Protein AF-A0A4R6DNV4-F1 (afdb_monomer)

pLDDT: mean 79.73, std 6.79, range [51.62, 88.38]

Sequence (79 aa):
MSHKRWFILFAYLIAASIMGMIILALAAFIFSRLFLLIFQGIPLALPFNDLIRYLKAASLAGTVIGCGCWYIYYRHYRK

Radius of gyration: 17.48 Å; Cα contacts (8 Å, |Δi|>4): 43; chains: 1; bounding box: 42×14×51 Å

Structure (mmCIF, N/CA/C/O backbone):
data_AF-A0A4R6DNV4-F1
#
_entry.id   AF-A0A4R6DNV4-F1
#
loop_
_atom_site.group_PDB
_atom_site.id
_atom_site.type_symbol
_atom_site.label_atom_id
_atom_site.label_alt_id
_atom_site.label_comp_id
_atom_site.label_asym_id
_atom_site.label_entity_id
_atom_site.label_seq_id
_atom_site.pdbx_PDB_ins_code
_atom_site.Cartn_x
_atom_site.Cartn_y
_atom_site.Cartn_z
_atom_site.occupancy
_atom_site.B_iso_or_equiv
_atom_site.auth_seq_id
_atom_site.auth_comp_id
_atom_site.auth_asym_id
_atom_site.auth_atom_id
_atom_sit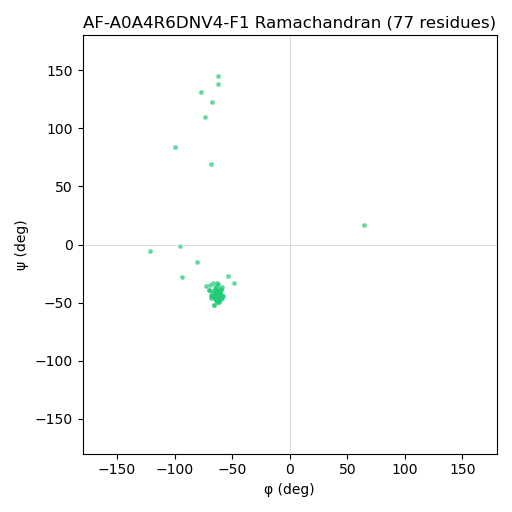e.pdbx_PDB_model_num
ATOM 1 N N . MET A 1 1 ? 12.846 0.173 -25.898 1.00 54.03 1 MET A N 1
ATOM 2 C CA . MET A 1 1 ? 13.201 0.679 -24.548 1.00 54.03 1 MET A CA 1
ATOM 3 C C . MET A 1 1 ? 14.471 -0.016 -24.072 1.00 54.03 1 MET A C 1
ATOM 5 O O . MET A 1 1 ? 14.583 -1.212 -24.283 1.00 54.03 1 MET A O 1
ATOM 9 N N . SER A 1 2 ? 15.411 0.693 -23.437 1.00 69.88 2 SER A N 1
ATOM 10 C CA . SER A 1 2 ? 16.561 0.044 -22.778 1.00 69.88 2 SER A CA 1
ATOM 11 C C . SER A 1 2 ? 16.078 -0.871 -21.645 1.00 69.88 2 SER A C 1
ATOM 13 O O . SER A 1 2 ? 15.206 -0.466 -20.872 1.00 69.88 2 SER A O 1
ATOM 15 N N . HIS A 1 3 ? 16.667 -2.068 -21.517 1.00 69.44 3 HIS A N 1
ATOM 16 C CA . HIS A 1 3 ? 16.350 -3.052 -20.469 1.00 69.44 3 HIS A CA 1
ATOM 17 C C . HIS A 1 3 ? 16.319 -2.446 -19.056 1.00 69.44 3 HIS A C 1
ATOM 19 O O . HIS A 1 3 ? 15.489 -2.834 -18.236 1.00 69.44 3 HIS A O 1
ATOM 25 N N . LYS A 1 4 ? 17.168 -1.443 -18.789 1.00 74.44 4 LYS A N 1
ATOM 26 C CA . LYS A 1 4 ? 17.244 -0.755 -17.490 1.00 74.44 4 LYS A CA 1
ATOM 27 C C . LYS A 1 4 ? 15.983 0.064 -17.183 1.00 74.44 4 LYS A C 1
ATOM 29 O O . LYS A 1 4 ? 15.449 -0.023 -16.085 1.00 74.44 4 LYS A O 1
ATOM 34 N N . ARG A 1 5 ? 15.468 0.822 -18.162 1.00 75.50 5 ARG A N 1
ATOM 35 C CA . ARG A 1 5 ? 14.225 1.610 -18.006 1.00 75.50 5 ARG A CA 1
ATOM 36 C C . ARG A 1 5 ? 13.003 0.716 -17.832 1.00 75.50 5 ARG A C 1
ATOM 38 O O . ARG A 1 5 ? 12.087 1.079 -17.105 1.00 75.50 5 ARG A O 1
ATOM 45 N N . TRP A 1 6 ? 13.014 -0.450 -18.471 1.00 75.25 6 TRP A N 1
ATOM 46 C CA . TRP A 1 6 ? 11.949 -1.434 -18.338 1.00 75.25 6 TRP A CA 1
ATOM 47 C C . TRP A 1 6 ? 11.897 -1.984 -16.903 1.00 75.25 6 TRP A C 1
ATOM 49 O O . TRP A 1 6 ? 10.885 -1.838 -16.235 1.00 75.25 6 TRP A O 1
ATOM 59 N N . PHE A 1 7 ? 13.009 -2.464 -16.343 1.00 76.31 7 PHE A N 1
ATOM 60 C CA . PHE A 1 7 ? 13.019 -2.936 -14.948 1.00 76.31 7 PHE A CA 1
ATOM 61 C C . PHE A 1 7 ? 12.599 -1.873 -13.918 1.00 76.31 7 PHE A C 1
ATOM 63 O O . PHE A 1 7 ? 11.902 -2.191 -12.956 1.00 76.31 7 PHE A O 1
ATOM 70 N N . ILE A 1 8 ? 12.971 -0.608 -14.132 1.00 83.75 8 ILE A N 1
ATOM 71 C CA . ILE A 1 8 ? 12.571 0.497 -13.247 1.00 83.75 8 ILE A CA 1
ATOM 72 C C . ILE A 1 8 ? 11.055 0.721 -13.290 1.00 83.75 8 ILE A C 1
ATOM 74 O O . ILE A 1 8 ? 10.433 0.874 -12.241 1.00 83.75 8 ILE A O 1
ATOM 78 N N . LEU A 1 9 ? 10.445 0.690 -14.480 1.00 81.44 9 LEU A N 1
ATOM 79 C CA . LEU A 1 9 ? 8.989 0.790 -14.619 1.00 81.44 9 LEU A CA 1
ATOM 80 C C . LEU A 1 9 ? 8.275 -0.376 -13.925 1.00 81.44 9 LEU A C 1
ATOM 82 O O . LEU A 1 9 ? 7.212 -0.166 -13.348 1.00 81.44 9 LEU A O 1
ATOM 86 N N . PHE A 1 10 ? 8.864 -1.577 -13.924 1.00 79.56 10 PHE A N 1
ATOM 87 C CA . PHE A 1 10 ? 8.282 -2.740 -13.244 1.00 79.56 10 PHE A CA 1
ATOM 88 C C . PHE A 1 10 ? 8.242 -2.557 -11.744 1.00 79.56 10 PHE A C 1
ATOM 90 O O . PHE A 1 10 ? 7.192 -2.700 -11.120 1.00 79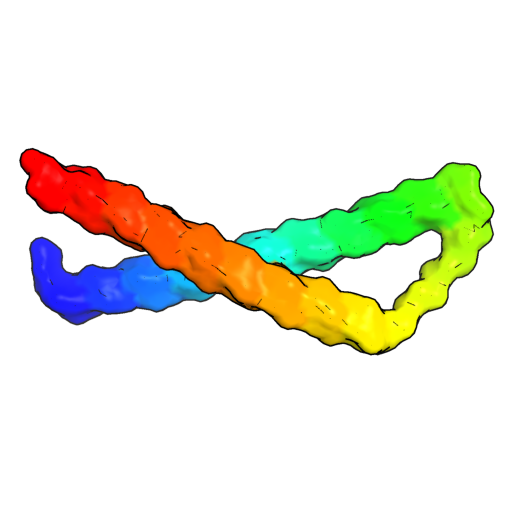.56 10 PHE A O 1
ATOM 97 N N . ALA A 1 11 ? 9.397 -2.206 -11.183 1.00 81.81 11 ALA A N 1
ATOM 98 C CA . ALA A 1 11 ? 9.538 -1.971 -9.761 1.00 81.81 11 ALA A CA 1
ATOM 99 C C . ALA A 1 11 ? 8.621 -0.829 -9.310 1.00 81.81 11 ALA A C 1
ATOM 101 O O . ALA A 1 11 ? 7.960 -0.952 -8.283 1.00 81.81 11 ALA A O 1
ATOM 102 N N . TYR A 1 12 ? 8.520 0.241 -10.105 1.00 84.56 12 TYR A N 1
ATOM 103 C CA . TYR A 1 12 ? 7.621 1.355 -9.820 1.00 84.56 12 TYR A CA 1
ATOM 104 C C . TYR A 1 12 ? 6.149 0.927 -9.827 1.00 84.56 12 TYR A C 1
ATOM 106 O O . TYR A 1 12 ? 5.411 1.260 -8.904 1.00 84.56 12 TYR A O 1
ATOM 114 N N . LEU A 1 13 ? 5.725 0.150 -10.828 1.00 83.38 13 LEU A N 1
ATOM 115 C CA . LEU A 1 13 ? 4.340 -0.303 -10.947 1.00 83.38 13 LEU A CA 1
ATOM 116 C C . LEU A 1 13 ? 3.948 -1.252 -9.806 1.00 83.38 13 LEU A C 1
ATOM 118 O O . LEU A 1 13 ? 2.864 -1.110 -9.247 1.00 83.38 13 LEU A O 1
ATOM 122 N N . IL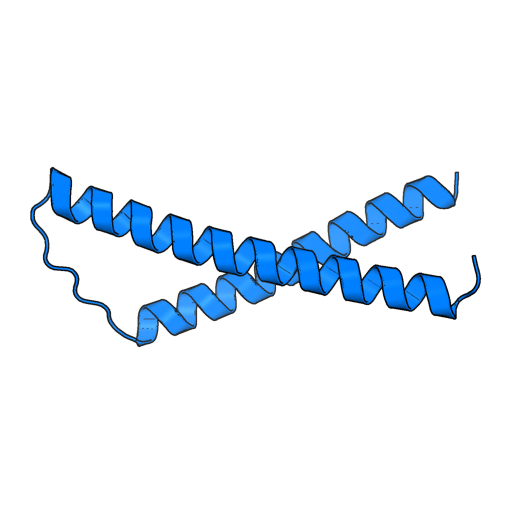E A 1 14 ? 4.845 -2.168 -9.427 1.00 83.56 14 ILE A N 1
ATOM 123 C CA . ILE A 1 14 ? 4.654 -3.063 -8.279 1.00 83.56 14 ILE A CA 1
ATOM 124 C C . ILE A 1 14 ? 4.617 -2.272 -6.970 1.00 83.56 14 ILE A C 1
ATOM 126 O O . ILE A 1 14 ? 3.752 -2.507 -6.130 1.00 83.56 14 ILE A O 1
ATOM 130 N N . ALA A 1 15 ? 5.538 -1.330 -6.772 1.00 82.31 15 ALA A N 1
ATOM 131 C CA . ALA A 1 15 ? 5.558 -0.520 -5.560 1.00 82.31 15 ALA A CA 1
ATOM 132 C C . ALA A 1 15 ? 4.276 0.318 -5.436 1.00 82.31 15 ALA A C 1
ATOM 134 O O . ALA A 1 15 ? 3.660 0.349 -4.371 1.00 82.31 15 ALA A O 1
ATOM 135 N N . ALA A 1 16 ? 3.828 0.933 -6.534 1.00 85.44 16 ALA A N 1
A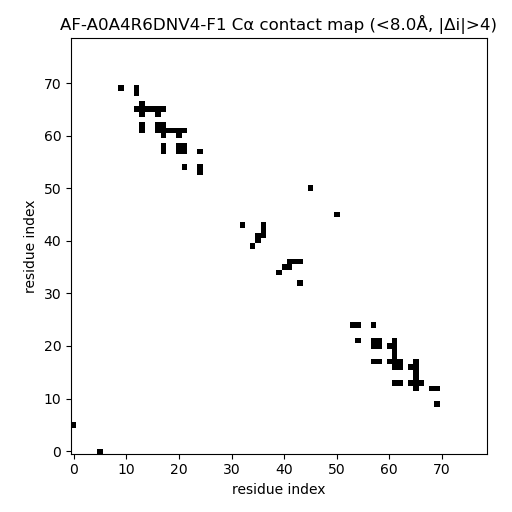TOM 136 C CA . ALA A 1 16 ? 2.589 1.699 -6.578 1.00 85.44 16 ALA A CA 1
ATOM 137 C C . ALA A 1 16 ? 1.352 0.821 -6.321 1.00 85.44 16 ALA A C 1
ATOM 139 O O . ALA A 1 16 ? 0.473 1.224 -5.559 1.00 85.44 16 ALA A O 1
ATOM 140 N N . SER A 1 17 ? 1.286 -0.388 -6.893 1.00 79.94 17 SER A N 1
ATOM 141 C CA . SER A 1 17 ? 0.157 -1.301 -6.673 1.00 79.94 17 SER A CA 1
ATOM 142 C C . SER A 1 17 ? 0.114 -1.837 -5.243 1.00 79.94 17 SER A C 1
ATOM 144 O O . SER A 1 17 ? -0.963 -1.908 -4.652 1.00 79.94 17 SER A O 1
ATOM 146 N N . ILE A 1 18 ? 1.268 -2.163 -4.654 1.00 81.69 18 ILE A N 1
ATOM 147 C CA . ILE A 1 18 ? 1.365 -2.573 -3.249 1.00 81.69 18 ILE A CA 1
ATOM 148 C C . ILE A 1 18 ? 0.908 -1.432 -2.338 1.00 81.69 18 ILE A C 1
ATOM 150 O O . ILE A 1 18 ? 0.041 -1.647 -1.494 1.00 81.69 18 ILE A O 1
ATOM 154 N N . MET A 1 19 ? 1.424 -0.217 -2.537 1.00 84.31 19 MET A N 1
ATOM 155 C CA . MET A 1 19 ? 1.014 0.953 -1.752 1.00 84.31 19 MET A CA 1
ATOM 156 C C . MET A 1 19 ? -0.488 1.227 -1.886 1.00 84.31 19 MET A C 1
ATOM 158 O O . MET A 1 19 ? -1.162 1.441 -0.879 1.00 84.31 19 MET A O 1
ATOM 162 N N . GLY A 1 20 ? -1.036 1.143 -3.101 1.00 86.44 20 GLY A N 1
ATOM 163 C CA . GLY A 1 20 ? -2.470 1.304 -3.349 1.00 86.44 20 GLY A CA 1
ATOM 164 C C . GLY A 1 20 ? -3.320 0.270 -2.609 1.00 86.44 20 GLY A C 1
ATOM 165 O O . GLY A 1 20 ? -4.306 0.631 -1.970 1.00 86.44 20 GLY A O 1
ATOM 166 N N . MET A 1 21 ? -2.911 -1.000 -2.621 1.00 82.62 21 MET A N 1
ATOM 167 C CA . MET A 1 21 ? -3.627 -2.065 -1.911 1.00 82.62 21 MET A CA 1
ATOM 168 C C . MET A 1 21 ? -3.518 -1.948 -0.393 1.00 82.62 21 MET A C 1
ATOM 170 O O . MET A 1 21 ? -4.488 -2.243 0.302 1.00 82.62 21 MET A O 1
ATOM 174 N N . ILE A 1 22 ? -2.383 -1.481 0.133 1.00 82.50 22 ILE A N 1
ATOM 175 C CA . ILE A 1 22 ? -2.230 -1.196 1.566 1.00 82.50 22 ILE A CA 1
ATOM 176 C C . ILE A 1 22 ? -3.182 -0.071 1.985 1.00 82.50 22 ILE A C 1
ATOM 178 O O . ILE A 1 22 ? -3.899 -0.225 2.973 1.00 82.50 22 ILE A O 1
ATOM 182 N N . ILE A 1 23 ? -3.233 1.030 1.226 1.00 88.38 23 ILE A N 1
ATOM 183 C CA . ILE A 1 23 ? -4.142 2.154 1.500 1.00 88.38 23 ILE A CA 1
ATOM 184 C C . ILE A 1 23 ? -5.599 1.693 1.424 1.00 88.38 23 ILE A C 1
ATOM 186 O O . ILE A 1 23 ? -6.381 2.003 2.320 1.00 88.38 23 ILE A O 1
ATOM 190 N N . LEU A 1 24 ? -5.960 0.919 0.397 1.00 86.75 24 LEU A N 1
ATOM 191 C CA . LEU A 1 24 ? -7.311 0.386 0.234 1.00 86.75 24 LEU A CA 1
ATOM 192 C C . LEU A 1 24 ? -7.695 -0.546 1.389 1.00 86.75 24 LEU A C 1
ATOM 194 O O . LEU A 1 24 ? -8.806 -0.452 1.904 1.00 86.75 24 LEU A O 1
ATOM 198 N N . ALA A 1 25 ? -6.782 -1.415 1.824 1.00 82.06 25 ALA A N 1
ATOM 199 C CA . ALA A 1 25 ? -7.007 -2.300 2.962 1.00 82.06 25 ALA A CA 1
ATOM 200 C C . ALA A 1 25 ? -7.185 -1.510 4.266 1.00 82.06 25 ALA A C 1
ATOM 202 O O . ALA A 1 25 ? -8.102 -1.806 5.031 1.00 82.06 25 ALA A O 1
ATOM 203 N N . LEU A 1 26 ? -6.367 -0.475 4.499 1.00 84.38 26 LEU A N 1
ATOM 204 C CA . LEU A 1 26 ? -6.532 0.423 5.645 1.00 84.38 26 LEU A CA 1
ATOM 205 C C . LEU A 1 26 ? -7.880 1.148 5.594 1.00 84.38 26 LEU A C 1
ATOM 207 O O . LEU A 1 26 ? -8.591 1.192 6.594 1.00 84.38 26 LEU A O 1
ATOM 211 N N . ALA A 1 27 ? -8.247 1.681 4.429 1.00 87.31 27 ALA A N 1
ATOM 212 C CA . ALA A 1 27 ? -9.513 2.368 4.232 1.00 87.31 27 ALA A CA 1
ATOM 213 C C . ALA A 1 27 ? -10.692 1.421 4.488 1.00 87.31 27 ALA A C 1
ATOM 215 O O . ALA A 1 27 ? -11.561 1.745 5.290 1.00 87.31 27 ALA A O 1
ATOM 216 N N . ALA A 1 28 ? -10.701 0.227 3.891 1.00 85.38 28 ALA A N 1
ATOM 217 C CA . ALA A 1 28 ? -11.740 -0.780 4.110 1.00 85.38 28 ALA A CA 1
ATOM 218 C C . ALA A 1 28 ? -11.831 -1.212 5.583 1.00 85.38 28 ALA A C 1
ATOM 220 O O . ALA A 1 28 ? -12.926 -1.397 6.121 1.00 85.38 28 ALA A O 1
ATOM 221 N N . PHE A 1 29 ? -10.692 -1.326 6.266 1.00 81.81 29 PHE A N 1
ATOM 222 C CA . PHE A 1 29 ? -10.652 -1.619 7.692 1.00 81.81 29 PHE A CA 1
ATOM 223 C C . PHE A 1 29 ? -11.265 -0.482 8.526 1.00 81.81 29 PHE A C 1
ATOM 225 O O . PHE A 1 29 ? -12.092 -0.740 9.400 1.00 81.81 29 PHE A O 1
ATOM 232 N N . ILE A 1 30 ? -10.940 0.778 8.225 1.00 84.38 30 ILE A N 1
ATOM 233 C CA . ILE A 1 30 ? -11.532 1.941 8.901 1.00 84.38 30 ILE A CA 1
ATOM 234 C C . ILE A 1 30 ? -13.035 2.015 8.615 1.00 84.38 30 ILE A C 1
ATOM 236 O O . ILE A 1 30 ? -13.818 2.136 9.551 1.00 84.38 30 ILE A O 1
ATOM 240 N N . PHE A 1 31 ? -13.452 1.882 7.353 1.00 86.00 31 PHE A N 1
ATOM 241 C CA . PHE A 1 31 ? -14.858 1.940 6.946 1.00 86.00 31 PHE A CA 1
ATOM 242 C C . PHE A 1 31 ? -15.697 0.837 7.588 1.00 86.00 31 PHE A C 1
ATOM 244 O O . PHE A 1 31 ? -16.768 1.123 8.118 1.00 86.00 31 PHE A O 1
ATOM 2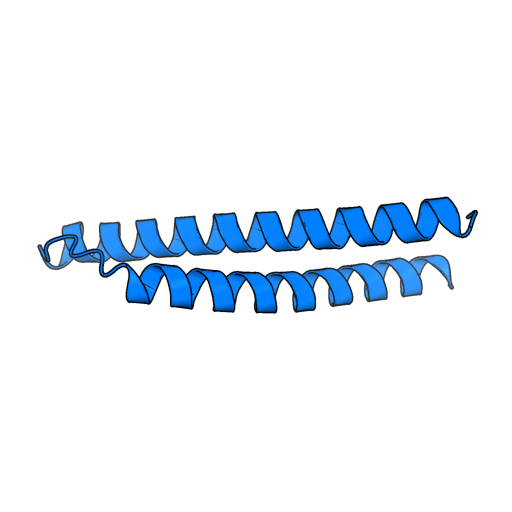51 N N . SER A 1 32 ? -15.214 -0.408 7.591 1.00 82.62 32 SER A N 1
ATOM 252 C CA . SER A 1 32 ? -15.928 -1.517 8.238 1.00 82.62 32 SER A CA 1
ATOM 253 C C . SER A 1 32 ? -16.100 -1.279 9.738 1.00 82.62 32 SER A C 1
ATOM 255 O O . SER A 1 32 ? -17.183 -1.498 10.275 1.00 82.62 32 SER A O 1
ATOM 257 N N . ARG A 1 33 ? -15.077 -0.757 10.421 1.00 78.88 33 ARG A N 1
ATOM 258 C CA . ARG A 1 33 ? -15.163 -0.422 11.849 1.00 78.88 33 ARG A CA 1
ATOM 259 C C . ARG A 1 33 ? -16.063 0.776 12.122 1.00 78.88 33 ARG A C 1
ATOM 261 O O . ARG A 1 33 ? -16.822 0.730 13.084 1.00 78.88 33 ARG A O 1
ATOM 268 N N . LEU A 1 34 ? -16.021 1.806 11.280 1.00 84.12 34 LEU A N 1
ATOM 269 C CA . LEU A 1 34 ? -16.917 2.959 11.375 1.00 84.12 34 LEU A CA 1
ATOM 270 C C . LEU A 1 34 ? -18.375 2.511 11.228 1.00 84.12 34 LEU A C 1
ATOM 272 O O . LEU A 1 34 ? -19.228 2.911 12.011 1.00 84.12 34 LEU A O 1
ATOM 276 N N . PHE A 1 35 ? -18.640 1.620 10.272 1.00 84.69 35 PHE A N 1
ATOM 277 C CA . PHE A 1 35 ? -19.954 1.026 10.064 1.00 84.69 35 PHE A CA 1
ATOM 278 C C . PHE A 1 35 ? -20.416 0.228 11.292 1.00 84.69 35 PHE A C 1
ATOM 280 O O . PHE A 1 35 ? -21.513 0.453 11.794 1.00 84.69 35 PHE A O 1
ATOM 287 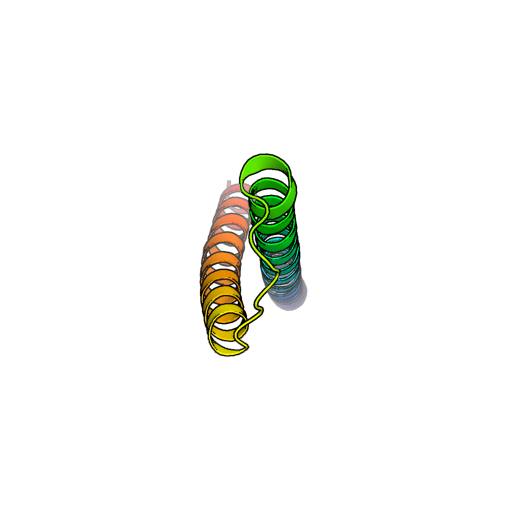N N . LEU A 1 36 ? -19.567 -0.647 11.838 1.00 81.81 36 LEU A N 1
ATOM 288 C CA . LEU A 1 36 ? -19.891 -1.427 13.040 1.00 81.81 36 LEU A CA 1
ATOM 289 C C . LEU A 1 36 ? -20.108 -0.541 14.278 1.00 81.81 36 LEU A C 1
ATOM 291 O O . LEU A 1 36 ? -20.985 -0.828 15.091 1.00 81.81 36 LEU A O 1
ATOM 295 N N . LEU A 1 37 ? -19.356 0.551 14.414 1.00 81.19 37 LEU A N 1
ATOM 296 C CA . LEU A 1 37 ? -19.530 1.500 15.511 1.00 81.19 37 LEU A CA 1
ATOM 297 C C . LEU A 1 37 ? -20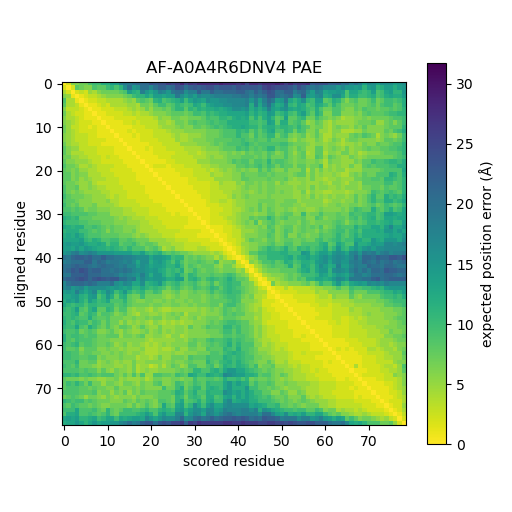.860 2.259 15.392 1.00 81.19 37 LEU A C 1
ATOM 299 O O . LEU A 1 37 ? -21.595 2.344 16.371 1.00 81.19 37 LEU A O 1
ATOM 303 N N . ILE A 1 38 ? -21.189 2.764 14.199 1.00 84.25 38 ILE A N 1
ATOM 304 C CA . ILE A 1 38 ? -22.414 3.542 13.955 1.00 84.25 38 ILE A CA 1
ATOM 305 C C . ILE A 1 38 ? -23.668 2.666 14.083 1.00 84.25 38 ILE 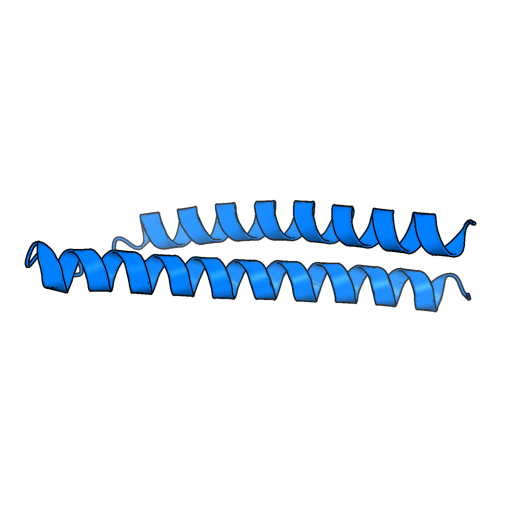A C 1
ATOM 307 O O . ILE A 1 38 ? -24.649 3.093 14.686 1.00 84.25 38 ILE A O 1
ATOM 311 N N . PHE A 1 39 ? -23.650 1.452 13.525 1.00 85.06 39 PHE A N 1
ATOM 312 C CA . PHE A 1 39 ? -24.845 0.605 13.438 1.00 85.06 39 PHE A CA 1
ATOM 313 C C . PHE A 1 39 ? -24.999 -0.391 14.591 1.00 85.06 39 PHE A C 1
ATOM 315 O O . PHE A 1 39 ? -26.123 -0.778 14.896 1.00 85.06 39 PHE A O 1
ATOM 322 N N . GLN A 1 40 ? -23.905 -0.835 15.219 1.00 80.31 40 GLN A N 1
ATOM 323 C CA . GLN A 1 40 ? -23.947 -1.872 16.259 1.00 80.31 40 GLN A CA 1
ATOM 324 C C . GLN A 1 40 ? -23.377 -1.415 17.611 1.00 80.31 40 GLN A C 1
ATOM 326 O O . GLN A 1 40 ? -23.467 -2.168 18.578 1.00 80.31 40 GLN A O 1
ATOM 331 N N . GLY A 1 41 ? -22.797 -0.210 17.712 1.00 76.44 41 GLY A N 1
ATOM 332 C CA . GLY A 1 41 ? -22.251 0.321 18.969 1.00 76.44 41 GLY A CA 1
ATOM 333 C C . GLY A 1 41 ? -21.066 -0.477 19.532 1.00 76.44 41 GLY A C 1
ATOM 334 O O . GLY A 1 41 ? -20.744 -0.360 20.712 1.00 76.44 41 GLY A O 1
ATOM 335 N N . ILE A 1 42 ? -20.428 -1.320 18.712 1.00 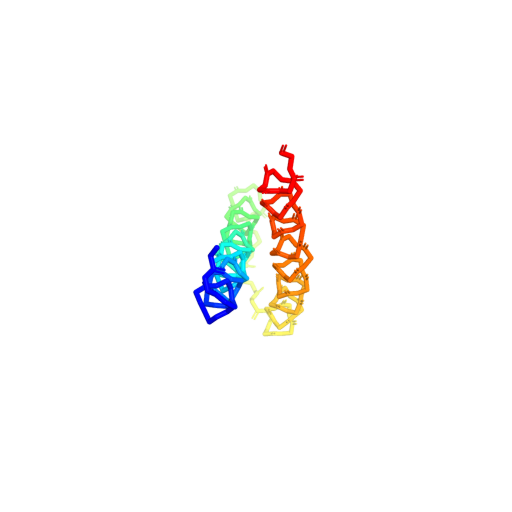74.81 42 ILE A N 1
ATOM 336 C CA . ILE A 1 42 ? -19.368 -2.233 19.153 1.00 74.81 42 ILE A CA 1
ATOM 337 C C . ILE A 1 42 ? -18.062 -1.442 19.333 1.00 74.81 42 ILE A C 1
ATOM 339 O O . ILE A 1 42 ? -17.664 -0.710 18.420 1.00 74.81 42 ILE A O 1
ATOM 343 N N . PRO A 1 43 ? -17.348 -1.598 20.465 1.00 68.62 43 PRO A N 1
ATOM 344 C CA . PRO A 1 43 ? -16.088 -0.902 20.693 1.00 68.62 43 PRO A CA 1
ATOM 345 C C . PRO A 1 43 ? -15.015 -1.301 19.668 1.00 68.62 43 PRO A C 1
ATOM 347 O O . PRO A 1 43 ? -14.914 -2.461 19.256 1.00 68.62 43 PRO A O 1
ATOM 350 N N . LEU A 1 44 ? -14.170 -0.333 19.288 1.00 65.06 44 LEU A N 1
ATOM 351 C CA . LEU A 1 44 ? -12.995 -0.524 18.427 1.00 65.06 44 LEU A CA 1
ATOM 352 C C . LEU A 1 44 ? -11.907 -1.344 19.152 1.00 65.06 44 LEU A C 1
ATOM 354 O O . LEU A 1 44 ? -10.838 -0.849 19.497 1.00 65.06 44 LEU A O 1
ATOM 358 N N . ALA A 1 45 ? -12.159 -2.629 19.388 1.00 67.25 45 ALA A N 1
ATOM 359 C CA . ALA A 1 45 ? -11.113 -3.556 19.790 1.00 67.25 45 ALA A CA 1
ATOM 360 C C . ALA A 1 45 ? -10.235 -3.845 18.563 1.00 67.25 45 ALA A C 1
ATOM 362 O O . ALA A 1 45 ? -10.687 -4.483 17.607 1.00 67.25 45 ALA A O 1
ATOM 363 N N . LEU A 1 46 ? -9.002 -3.334 18.580 1.00 66.12 46 LEU A N 1
ATOM 364 C CA . LEU A 1 46 ? -7.984 -3.505 17.542 1.00 66.12 46 LEU A CA 1
ATOM 365 C C . LEU A 1 46 ? -6.988 -4.597 17.963 1.00 66.12 46 LEU A C 1
ATOM 367 O O . LEU A 1 46 ? -5.932 -4.281 18.516 1.00 66.12 46 LEU A O 1
ATOM 371 N N . PRO A 1 47 ? -7.278 -5.889 17.729 1.00 76.94 47 PRO A N 1
ATOM 372 C CA . PRO A 1 47 ? -6.274 -6.914 17.935 1.00 76.94 47 PRO A CA 1
ATOM 373 C C . PRO A 1 47 ? -5.174 -6.735 16.886 1.00 76.94 47 PRO A C 1
ATOM 375 O O . PRO A 1 47 ? -5.410 -6.787 15.678 1.00 76.94 47 PRO A O 1
ATOM 378 N N . PHE A 1 48 ? -3.942 -6.561 17.357 1.00 75.69 48 PHE A N 1
ATOM 379 C CA . PHE A 1 48 ? -2.748 -6.418 16.515 1.00 75.69 48 PHE A CA 1
ATOM 380 C C . PHE A 1 48 ? -2.592 -7.579 15.510 1.00 75.69 48 PHE A C 1
ATOM 382 O O . PHE A 1 48 ? -2.054 -7.417 14.416 1.00 75.69 48 PHE A O 1
ATOM 389 N N . ASN A 1 49 ? -3.127 -8.749 15.866 1.00 79.50 49 ASN A N 1
ATOM 390 C CA . ASN A 1 49 ? -3.125 -9.948 15.038 1.00 79.50 49 ASN A CA 1
ATOM 391 C C . ASN A 1 49 ? -3.947 -9.794 13.743 1.00 79.50 49 ASN A C 1
ATOM 393 O O . ASN A 1 49 ? -3.528 -10.271 12.687 1.00 79.50 49 ASN A O 1
ATOM 397 N N . ASP A 1 50 ? -5.078 -9.080 13.792 1.00 78.25 50 ASP A N 1
ATOM 398 C CA . ASP A 1 50 ? -5.885 -8.818 12.595 1.00 78.25 50 ASP A CA 1
ATOM 399 C C . ASP A 1 50 ? -5.167 -7.849 11.657 1.00 78.25 50 ASP A C 1
ATOM 401 O O . ASP A 1 50 ? -5.155 -8.062 10.445 1.00 78.25 50 ASP A O 1
ATOM 405 N N . LEU A 1 51 ? -4.491 -6.832 12.202 1.00 77.75 51 LEU A N 1
ATOM 406 C CA . LEU A 1 51 ? -3.720 -5.872 11.408 1.00 77.75 51 LEU A CA 1
ATOM 407 C C . LEU A 1 51 ? -2.626 -6.572 10.588 1.00 77.75 51 LEU A C 1
ATOM 409 O O . LEU A 1 51 ? -2.503 -6.341 9.385 1.00 77.75 51 LEU A O 1
ATOM 413 N N . ILE A 1 52 ? -1.871 -7.480 11.216 1.00 82.00 52 ILE A N 1
ATOM 414 C CA . ILE A 1 52 ? -0.821 -8.263 10.544 1.00 82.00 52 ILE A CA 1
ATOM 415 C C . ILE A 1 52 ? -1.419 -9.147 9.444 1.00 82.00 52 ILE A C 1
ATOM 417 O O . ILE A 1 52 ? -0.844 -9.276 8.359 1.00 82.00 52 ILE A O 1
ATOM 421 N N . ARG A 1 53 ? -2.583 -9.751 9.702 1.00 82.88 53 ARG A N 1
ATOM 422 C CA . ARG A 1 53 ? -3.286 -10.588 8.725 1.00 82.88 53 ARG A CA 1
ATOM 423 C C . ARG A 1 53 ? -3.743 -9.776 7.510 1.00 82.88 53 ARG A C 1
ATOM 425 O O . ARG A 1 53 ? -3.509 -10.214 6.383 1.00 82.88 53 ARG A O 1
ATOM 432 N N . TYR A 1 54 ? -4.325 -8.594 7.716 1.00 80.56 54 TYR A N 1
ATOM 433 C CA . TYR A 1 54 ? -4.707 -7.698 6.620 1.00 80.56 54 TYR A CA 1
ATOM 434 C C . TYR A 1 54 ? -3.492 -7.194 5.842 1.00 80.56 54 TYR A C 1
ATOM 436 O O . TYR A 1 54 ? -3.537 -7.154 4.616 1.00 80.56 54 TYR A O 1
ATOM 444 N N . LEU A 1 55 ? -2.384 -6.893 6.522 1.00 82.00 55 LEU A N 1
ATOM 445 C CA . LEU A 1 55 ? -1.157 -6.441 5.869 1.00 82.00 55 LEU A CA 1
ATOM 446 C C . LEU A 1 55 ? -0.556 -7.525 4.959 1.00 82.00 55 LEU A C 1
ATOM 448 O O . LEU A 1 55 ? -0.168 -7.232 3.828 1.00 82.00 55 LEU A O 1
ATOM 452 N N . LYS A 1 56 ? -0.537 -8.787 5.412 1.00 84.38 56 LYS A N 1
ATOM 453 C CA . LYS A 1 56 ? -0.112 -9.934 4.587 1.00 84.38 56 LYS A CA 1
ATOM 454 C C . LYS A 1 56 ? -1.039 -10.168 3.392 1.00 84.38 56 LYS A C 1
ATOM 456 O O . LYS A 1 56 ? -0.566 -10.466 2.299 1.00 84.38 56 LYS A O 1
ATOM 461 N N . ALA A 1 57 ? -2.350 -10.039 3.586 1.00 83.56 57 ALA A N 1
ATOM 462 C CA . ALA A 1 57 ? -3.313 -10.183 2.497 1.00 83.56 57 ALA A CA 1
ATOM 463 C C . ALA A 1 57 ? -3.158 -9.059 1.455 1.00 83.56 57 ALA A C 1
ATOM 465 O O . ALA A 1 57 ? -3.136 -9.326 0.253 1.00 83.56 57 ALA A O 1
ATOM 466 N N . ALA A 1 58 ? -2.991 -7.816 1.911 1.00 80.06 58 ALA A N 1
ATOM 467 C CA . ALA A 1 58 ? -2.812 -6.651 1.052 1.00 80.06 58 ALA A CA 1
ATOM 468 C C . ALA A 1 58 ? -1.504 -6.712 0.252 1.00 80.06 58 ALA A C 1
ATOM 470 O O . ALA A 1 58 ? -1.503 -6.361 -0.927 1.00 80.06 58 ALA A O 1
ATOM 471 N N . SER A 1 59 ? -0.408 -7.195 0.850 1.00 80.50 59 SER A N 1
ATOM 472 C CA . SER A 1 59 ? 0.865 -7.335 0.135 1.00 80.50 59 SER A CA 1
ATOM 473 C C . SER A 1 59 ? 0.779 -8.373 -0.986 1.00 80.50 59 SER A C 1
ATOM 475 O O . SER A 1 59 ? 1.156 -8.067 -2.117 1.00 80.50 59 SER A O 1
ATOM 477 N N . LEU A 1 60 ? 0.199 -9.551 -0.713 1.00 85.81 60 LEU A N 1
ATOM 478 C CA . LEU A 1 60 ? -0.026 -10.596 -1.718 1.00 85.81 60 LEU A CA 1
ATOM 479 C C . LEU A 1 60 ? -0.914 -10.091 -2.860 1.00 85.81 60 LEU A C 1
ATOM 481 O O . LEU A 1 60 ? -0.567 -10.246 -4.033 1.00 85.81 60 LEU A O 1
ATOM 485 N N . ALA A 1 61 ? -2.028 -9.434 -2.530 1.00 82.88 61 ALA A N 1
ATOM 486 C CA . ALA A 1 61 ? -2.929 -8.877 -3.532 1.00 82.88 61 ALA A CA 1
ATOM 487 C C . ALA A 1 61 ? -2.247 -7.773 -4.365 1.00 82.88 61 ALA A C 1
ATOM 489 O O . ALA A 1 61 ? -2.375 -7.752 -5.590 1.00 82.88 61 ALA A O 1
ATOM 490 N N . GLY A 1 62 ? -1.453 -6.909 -3.725 1.00 78.50 62 GLY A N 1
ATOM 491 C CA . GLY A 1 62 ? -0.665 -5.867 -4.385 1.00 78.50 62 GLY A CA 1
ATOM 492 C C . GLY A 1 62 ? 0.372 -6.414 -5.366 1.00 78.50 62 GLY A C 1
ATOM 493 O O . GLY A 1 62 ? 0.540 -5.842 -6.446 1.00 78.50 62 GLY A O 1
ATOM 494 N N . THR A 1 63 ? 1.024 -7.538 -5.041 1.00 82.75 63 THR A N 1
ATOM 495 C CA . THR A 1 63 ? 1.959 -8.220 -5.953 1.00 82.75 63 THR A CA 1
ATOM 496 C C . THR A 1 63 ? 1.238 -8.831 -7.155 1.00 82.75 63 THR A C 1
ATOM 498 O O . THR A 1 63 ? 1.687 -8.650 -8.286 1.00 82.75 63 THR A O 1
ATOM 501 N N . VAL A 1 64 ? 0.100 -9.505 -6.944 1.00 87.44 64 VAL A N 1
ATOM 502 C CA . VAL A 1 64 ? -0.691 -10.101 -8.039 1.00 87.44 64 VAL A CA 1
ATOM 503 C C . VAL A 1 64 ? -1.189 -9.020 -9.002 1.00 87.44 64 VAL A C 1
ATOM 505 O O . VAL A 1 64 ? -1.024 -9.153 -10.216 1.00 87.44 64 VAL A O 1
ATOM 508 N N . ILE A 1 65 ? -1.728 -7.919 -8.470 1.00 84.12 65 ILE A N 1
ATOM 509 C CA . ILE A 1 65 ? -2.204 -6.785 -9.273 1.00 84.12 65 ILE A CA 1
ATOM 510 C C . ILE A 1 65 ? -1.038 -6.112 -10.005 1.00 84.12 65 ILE A C 1
ATOM 512 O O . ILE A 1 65 ? -1.147 -5.842 -11.200 1.00 84.12 65 ILE A O 1
ATOM 516 N N . GLY A 1 66 ? 0.099 -5.902 -9.334 1.00 82.94 66 GLY A N 1
ATOM 517 C CA . GLY A 1 66 ? 1.300 -5.323 -9.946 1.00 82.94 66 GLY A CA 1
ATOM 518 C C . GLY A 1 66 ? 1.818 -6.149 -11.126 1.00 82.94 66 GLY A C 1
ATOM 519 O O . GLY A 1 66 ? 2.073 -5.603 -12.202 1.00 82.94 66 GLY A O 1
ATOM 520 N N . CYS A 1 67 ? 1.892 -7.474 -10.966 1.00 84.94 67 CYS A N 1
ATOM 521 C CA . CYS A 1 67 ? 2.254 -8.401 -12.041 1.00 84.94 67 CYS A CA 1
ATOM 522 C C . CYS A 1 67 ? 1.232 -8.399 -13.191 1.00 84.94 67 CYS A C 1
ATOM 524 O O . CYS A 1 67 ? 1.629 -8.421 -14.358 1.00 84.94 67 CYS A O 1
ATOM 526 N N . GLY A 1 68 ? -0.069 -8.337 -12.892 1.00 84.69 68 GLY A N 1
ATOM 527 C CA . GLY A 1 68 ? -1.123 -8.250 -13.908 1.00 84.69 68 GLY A CA 1
ATOM 528 C C . GLY A 1 68 ? -1.031 -6.967 -14.739 1.00 84.69 68 GLY A C 1
ATOM 529 O O . GLY A 1 68 ? -0.994 -7.022 -15.971 1.00 84.69 68 GLY A O 1
ATOM 530 N N . CYS A 1 69 ? -0.907 -5.813 -14.078 1.00 81.50 69 CYS A N 1
ATOM 531 C CA . CYS A 1 69 ? -0.737 -4.516 -14.737 1.00 81.50 69 CYS A CA 1
ATOM 532 C C . CYS A 1 69 ? 0.533 -4.482 -15.600 1.00 81.50 69 CYS A C 1
ATOM 534 O O . CYS A 1 69 ? 0.515 -3.972 -16.723 1.00 81.50 69 CYS A O 1
ATOM 536 N N . TRP A 1 70 ? 1.620 -5.087 -15.116 1.00 80.81 70 TRP A N 1
ATOM 537 C CA . TRP A 1 70 ? 2.857 -5.222 -15.878 1.00 80.81 70 TRP A CA 1
ATOM 538 C C . TRP A 1 70 ? 2.686 -6.055 -17.146 1.00 80.81 70 TRP A C 1
ATOM 540 O O . TRP A 1 70 ? 3.142 -5.664 -18.222 1.00 80.81 70 TRP A O 1
ATOM 550 N N . TYR A 1 71 ? 2.008 -7.197 -17.034 1.00 81.88 71 TYR A N 1
ATOM 551 C CA . TYR A 1 71 ? 1.752 -8.082 -18.163 1.00 81.88 71 TYR A CA 1
ATOM 552 C C . TYR A 1 71 ? 0.909 -7.391 -19.245 1.00 81.88 71 TYR A C 1
ATOM 554 O O . TYR A 1 71 ? 1.216 -7.503 -20.434 1.00 81.88 71 TYR A O 1
ATOM 562 N N . ILE A 1 72 ? -0.109 -6.621 -18.846 1.00 83.31 72 ILE A N 1
ATOM 563 C CA . ILE A 1 72 ? -0.940 -5.833 -19.770 1.00 83.31 72 ILE A CA 1
ATOM 564 C C . ILE A 1 72 ? -0.098 -4.769 -20.481 1.00 83.31 72 ILE A C 1
ATOM 566 O O . ILE A 1 72 ? -0.149 -4.672 -21.710 1.00 83.31 72 ILE A O 1
ATOM 570 N N . TYR A 1 73 ? 0.716 -4.020 -19.732 1.00 78.75 73 TYR A N 1
ATOM 571 C CA . TYR A 1 73 ? 1.627 -3.021 -20.294 1.00 78.75 73 TYR A CA 1
ATOM 572 C C . TYR A 1 73 ? 2.596 -3.654 -21.302 1.00 78.75 73 TYR A C 1
ATOM 574 O O . TYR A 1 73 ? 2.769 -3.155 -22.415 1.00 78.75 73 TYR A O 1
ATOM 582 N N . TYR A 1 74 ? 3.170 -4.808 -20.957 1.00 77.12 74 TYR A N 1
ATOM 583 C CA . TYR A 1 74 ? 4.077 -5.533 -21.838 1.00 77.12 74 TYR A CA 1
ATOM 584 C C . TYR A 1 74 ? 3.409 -6.016 -23.125 1.00 77.12 74 TYR A C 1
ATOM 586 O O . TYR A 1 74 ? 3.973 -5.882 -24.212 1.00 77.12 74 TYR A O 1
ATOM 594 N N . ARG A 1 75 ? 2.191 -6.553 -23.011 1.00 82.38 75 ARG A N 1
ATOM 595 C CA . ARG A 1 75 ? 1.402 -7.016 -24.156 1.00 82.38 75 ARG A CA 1
ATOM 596 C C . ARG A 1 75 ? 1.056 -5.873 -25.110 1.00 82.38 75 ARG A C 1
ATOM 598 O O . ARG A 1 75 ? 0.979 -6.110 -26.310 1.00 82.38 75 ARG A O 1
ATOM 605 N N . HIS A 1 76 ? 0.851 -4.663 -24.593 1.00 79.62 76 HIS A N 1
ATOM 606 C CA . HIS A 1 76 ? 0.543 -3.490 -25.407 1.00 79.62 76 HIS A CA 1
ATOM 607 C C . HIS A 1 76 ? 1.758 -2.986 -26.201 1.00 79.62 76 HIS A C 1
ATOM 609 O O . HIS A 1 76 ? 1.602 -2.593 -27.346 1.00 79.62 76 HIS A O 1
ATOM 615 N N . TYR A 1 77 ? 2.967 -3.066 -25.636 1.00 71.94 77 TYR A N 1
ATOM 616 C CA . TYR A 1 77 ? 4.209 -2.641 -26.306 1.00 71.94 77 TYR A CA 1
ATOM 617 C C . TYR A 1 77 ? 4.798 -3.663 -27.293 1.00 71.94 77 TYR A C 1
ATOM 619 O O . TYR A 1 77 ? 5.708 -3.321 -28.045 1.00 71.94 77 TYR A O 1
ATOM 627 N N . ARG A 1 78 ? 4.352 -4.925 -27.248 1.00 65.56 78 ARG A N 1
ATOM 628 C CA . ARG A 1 78 ? 4.763 -5.992 -28.184 1.00 65.56 78 ARG A CA 1
ATOM 629 C C . ARG A 1 78 ? 3.805 -6.177 -29.374 1.00 65.56 78 ARG A C 1
ATOM 631 O O . ARG A 1 78 ? 4.055 -7.070 -30.182 1.00 65.56 78 ARG A O 1
ATOM 638 N N . LYS A 1 79 ? 2.718 -5.408 -29.448 1.00 51.62 79 LYS A N 1
ATOM 639 C CA . LYS A 1 79 ? 1.874 -5.287 -30.646 1.00 51.62 79 LYS A CA 1
ATOM 640 C C . LYS A 1 79 ? 2.389 -4.151 -31.515 1.00 51.62 79 LYS A C 1
ATOM 642 O O . LYS A 1 79 ? 2.255 -4.295 -32.745 1.00 51.62 79 LYS A O 1
#

Solvent-accessible surface area (backbone atoms only — not comparable to full-atom values): 4336 Å² total; per-residue (Å²): 131,60,71,68,63,51,54,52,53,48,53,50,45,31,52,51,32,27,52,50,31,44,52,49,50,51,50,53,52,50,51,54,50,52,49,41,34,75,76,67,67,51,77,92,77,77,60,67,68,57,56,54,51,51,51,56,52,22,47,54,52,6,48,54,52,17,53,50,54,48,51,53,54,52,56,63,76,75,108

Foldseek 3Di:
DPPVVLVVVLVVLLVVLLVVLLVVLVVVVVVVVVCCCVPPVDDPPDDVVVVVVSNVVSNVRSNVVSVVVSVVVVVVVVD

Mean predicted aligned error: 7.9 Å

Secondary structure (DSSP, 8-state):
--HHHHHHHHHHHHHHHHHHHHHHHHHHHHHHHHHHHHHH-------HHHHHHHHHHHHHHHHHHHHHHHHHHHHHHT-

Organism: Scandinavium goeteborgense (NCBI:txid1851514)